Protein AF-A0A3M2J0V9-F1 (afdb_monomer)

Solvent-accessible surface area (backbone atoms only — not comparable to full-atom values): 9896 Å² total; per-residue (Å²): 134,83,87,89,79,89,75,80,74,75,84,75,74,75,78,49,73,68,58,57,52,51,53,54,51,51,53,66,66,71,69,77,79,85,73,82,79,76,53,60,66,57,31,43,53,50,14,52,51,27,45,77,70,68,38,51,69,61,14,39,52,27,21,47,47,23,30,72,76,28,69,86,40,95,56,13,66,60,24,39,44,51,40,13,50,44,20,50,76,72,65,70,34,53,71,60,12,47,53,31,30,51,51,38,43,74,76,37,63,86,41,96,56,30,68,55,38,49,52,50,58,78,48,60,90,64,55,80,82,73,41,64,75,81,64,74,76,70,79,82,80,86,77,86,85,88,84,91,85,83,88,82,90,80,86,85,82,89,135

Structure (mmCIF, N/CA/C/O backbone):
data_AF-A0A3M2J0V9-F1
#
_entry.id   AF-A0A3M2J0V9-F1
#
loop_
_atom_site.group_PDB
_atom_site.id
_atom_site.type_symbol
_atom_site.label_atom_id
_atom_site.label_alt_id
_atom_site.label_comp_id
_atom_site.label_asym_id
_atom_site.label_entity_id
_atom_site.label_seq_id
_atom_site.pdbx_PDB_ins_code
_atom_site.Cartn_x
_atom_site.Cartn_y
_atom_site.Cartn_z
_atom_site.occupancy
_atom_site.B_iso_or_equiv
_atom_site.auth_seq_id
_atom_site.auth_comp_id
_atom_site.auth_asym_id
_atom_site.auth_atom_id
_atom_site.pdbx_PDB_model_num
ATOM 1 N N . MET A 1 1 ? 35.218 48.195 68.799 1.00 53.56 1 MET A N 1
ATOM 2 C CA . MET A 1 1 ? 35.585 47.176 67.781 1.00 53.56 1 MET A CA 1
ATOM 3 C C . MET A 1 1 ? 35.528 45.813 68.461 1.00 53.56 1 MET A C 1
ATOM 5 O O . MET A 1 1 ? 35.899 45.815 69.632 1.00 53.56 1 MET A O 1
ATOM 9 N N . PRO A 1 2 ? 35.065 44.702 67.843 1.00 55.38 2 PRO A N 1
ATOM 10 C CA . PRO A 1 2 ? 34.886 44.360 66.407 1.00 55.38 2 PRO A CA 1
ATOM 11 C C . PRO A 1 2 ? 33.396 44.449 65.961 1.00 55.38 2 PRO A C 1
ATOM 13 O O . PRO A 1 2 ? 32.544 44.581 66.829 1.00 55.38 2 PRO A O 1
ATOM 16 N N . GLN A 1 3 ? 32.963 44.643 64.703 1.00 61.94 3 GLN A N 1
ATOM 17 C CA . GLN A 1 3 ? 33.180 44.009 63.378 1.00 61.94 3 GLN A CA 1
ATOM 18 C C . GLN A 1 3 ? 32.667 42.555 63.283 1.00 61.94 3 GLN A C 1
ATOM 20 O O . GLN A 1 3 ? 32.891 41.799 64.214 1.00 61.94 3 GLN A O 1
ATOM 25 N N . PHE A 1 4 ? 32.035 42.201 62.145 1.00 54.09 4 PHE A N 1
ATOM 26 C CA . PHE A 1 4 ? 31.295 40.961 61.779 1.00 54.09 4 PHE A CA 1
ATOM 27 C C . PHE A 1 4 ? 29.778 41.002 62.076 1.00 54.09 4 PHE A C 1
ATOM 29 O O . PHE A 1 4 ? 29.371 41.222 63.203 1.00 54.09 4 PHE A O 1
ATOM 36 N N . GLY A 1 5 ? 28.852 40.804 61.135 1.00 51.69 5 GLY A N 1
ATOM 37 C CA . GLY A 1 5 ? 28.946 40.412 59.734 1.00 51.69 5 GLY A CA 1
ATOM 38 C C . GLY A 1 5 ? 27.645 40.769 59.007 1.00 51.69 5 GLY A C 1
ATOM 39 O O . GLY A 1 5 ? 26.549 40.697 59.561 1.00 51.69 5 GLY A O 1
ATOM 40 N N . ARG A 1 6 ? 27.805 41.211 57.761 1.00 59.22 6 ARG A N 1
ATOM 41 C CA . ARG A 1 6 ? 26.742 41.460 56.792 1.00 59.22 6 ARG A CA 1
ATOM 42 C C . ARG A 1 6 ? 26.265 40.106 56.271 1.00 59.22 6 ARG A C 1
ATOM 44 O O . ARG A 1 6 ? 26.961 39.491 55.472 1.00 59.22 6 ARG A O 1
ATOM 51 N N . TRP A 1 7 ? 25.107 39.649 56.731 1.00 57.44 7 TRP A N 1
ATOM 52 C CA . TRP A 1 7 ? 24.409 38.516 56.131 1.00 57.44 7 TRP A CA 1
ATOM 53 C C . TRP A 1 7 ? 23.422 39.081 55.112 1.00 57.44 7 TRP A C 1
ATOM 55 O O . TRP A 1 7 ? 22.349 39.564 55.472 1.00 57.44 7 TRP A O 1
ATOM 65 N N . GLU A 1 8 ? 23.819 39.097 53.840 1.00 51.34 8 GLU A N 1
ATOM 66 C CA . GLU A 1 8 ? 22.870 39.254 52.743 1.00 51.34 8 GLU A CA 1
ATOM 67 C C . GLU A 1 8 ? 21.924 38.055 52.784 1.00 51.34 8 GLU A C 1
ATOM 69 O O . GLU A 1 8 ? 22.299 36.923 52.478 1.00 51.34 8 GLU A O 1
ATOM 74 N N . LEU A 1 9 ? 20.700 38.304 53.247 1.00 54.06 9 LEU A N 1
ATOM 75 C CA . LEU A 1 9 ? 19.626 37.331 53.217 1.00 54.06 9 LEU A CA 1
ATOM 76 C C . LEU A 1 9 ? 19.338 37.001 51.754 1.00 54.06 9 LEU A C 1
ATOM 78 O O . LEU A 1 9 ? 18.754 37.792 51.012 1.00 54.06 9 LEU A O 1
ATOM 82 N N . ILE A 1 10 ? 19.771 35.805 51.364 1.00 60.69 10 ILE A N 1
ATOM 83 C CA . ILE A 1 10 ? 19.278 35.066 50.211 1.00 60.69 10 ILE A CA 1
ATOM 84 C C . ILE A 1 10 ? 17.756 35.216 50.221 1.00 60.69 10 ILE A C 1
ATOM 86 O O . ILE A 1 10 ? 17.090 34.800 51.171 1.00 60.69 10 ILE A O 1
ATOM 90 N N . ARG A 1 11 ? 17.214 35.864 49.186 1.00 53.25 11 ARG A N 1
ATOM 91 C CA . ARG A 1 11 ? 15.774 35.952 48.941 1.00 53.25 11 ARG A CA 1
ATOM 92 C C . ARG A 1 11 ? 15.245 34.537 48.710 1.00 53.25 11 ARG A C 1
ATOM 94 O O . ARG A 1 11 ? 15.179 34.067 47.582 1.00 53.25 11 ARG A O 1
ATOM 101 N N . GLY A 1 12 ? 14.897 33.852 49.794 1.00 59.12 12 GLY A N 1
ATOM 102 C CA . GLY A 1 12 ? 13.998 32.712 49.770 1.00 59.12 12 GLY A CA 1
ATOM 103 C C . GLY A 1 12 ? 12.603 33.244 49.493 1.00 59.12 12 GLY A C 1
ATOM 104 O O . GLY A 1 12 ? 11.859 33.558 50.418 1.00 59.12 12 GLY A O 1
ATOM 105 N N . GLU A 1 13 ? 12.266 33.428 48.219 1.00 57.59 13 GLU A N 1
ATOM 106 C CA . GLU A 1 13 ? 10.886 33.698 47.842 1.00 57.59 13 GLU A CA 1
ATOM 107 C C . GLU A 1 13 ? 10.063 32.447 48.168 1.00 57.59 13 GLU A C 1
ATOM 109 O O . GLU A 1 13 ? 10.199 31.404 47.529 1.00 57.59 13 GLU A O 1
ATOM 114 N N . CYS A 1 14 ? 9.235 32.536 49.214 1.00 52.69 14 CYS A N 1
ATOM 115 C CA . CYS A 1 14 ? 8.237 31.525 49.535 1.00 52.69 14 CYS A CA 1
ATOM 116 C C . CYS A 1 14 ? 7.352 31.301 48.307 1.00 52.69 14 CYS A C 1
ATOM 118 O O . CYS A 1 14 ? 6.552 32.1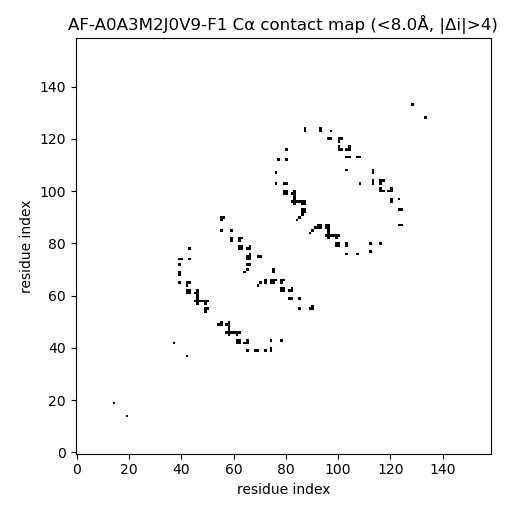68 47.938 1.00 52.69 14 CYS A O 1
ATOM 120 N N . MET A 1 15 ? 7.493 30.126 47.692 1.00 55.19 15 MET A N 1
ATOM 121 C CA . MET A 1 15 ? 6.583 29.608 46.677 1.00 55.19 15 MET A CA 1
ATOM 122 C C . MET A 1 15 ? 5.151 29.736 47.213 1.00 55.19 15 MET A C 1
ATOM 124 O O . MET A 1 15 ? 4.769 29.060 48.168 1.00 55.19 15 MET A O 1
ATOM 128 N N . LYS A 1 16 ? 4.369 30.662 46.650 1.00 58.75 16 LYS A N 1
ATOM 129 C CA . LYS A 1 16 ? 2.992 30.927 47.089 1.00 58.75 16 LYS A CA 1
ATOM 130 C C . LYS A 1 16 ? 2.148 29.657 46.884 1.00 58.75 16 LYS A C 1
ATOM 132 O O . LYS A 1 16 ? 2.378 28.949 45.903 1.00 58.75 16 LYS A O 1
ATOM 137 N N . PRO A 1 17 ? 1.147 29.372 47.737 1.00 59.88 17 PRO A N 1
ATOM 138 C CA . PRO A 1 17 ? 0.328 28.154 47.641 1.00 59.88 17 PRO A CA 1
ATOM 139 C C . PRO A 1 17 ? -0.375 27.999 46.280 1.00 59.88 17 PRO A C 1
ATOM 141 O O . PRO A 1 17 ? -0.622 26.885 45.827 1.00 59.88 17 PRO A O 1
ATOM 144 N N . THR A 1 18 ? -0.613 29.107 45.576 1.00 63.84 18 THR A N 1
ATOM 145 C CA . THR A 1 18 ? -1.080 29.134 44.184 1.00 63.84 18 THR A CA 1
ATOM 146 C C . THR A 1 18 ? -0.090 28.522 43.189 1.00 63.84 18 THR A C 1
ATOM 148 O O . THR A 1 18 ? -0.517 27.855 42.255 1.00 63.84 18 THR A O 1
ATOM 151 N N . GLY A 1 19 ? 1.221 28.685 43.388 1.00 60.91 19 GLY A N 1
ATOM 152 C CA . GLY A 1 19 ? 2.253 28.078 42.541 1.00 60.91 19 GLY A CA 1
ATOM 153 C C . GLY A 1 19 ? 2.323 26.556 42.690 1.00 60.91 19 GLY A C 1
ATOM 154 O O . GLY A 1 19 ? 2.464 25.852 41.695 1.00 60.91 19 GLY A O 1
ATOM 155 N N . MET A 1 20 ? 2.132 26.033 43.907 1.00 62.91 20 MET A N 1
ATOM 156 C CA . MET A 1 20 ? 2.052 24.582 44.123 1.00 62.91 20 MET A CA 1
ATOM 157 C C . MET A 1 20 ? 0.788 23.969 43.503 1.00 62.91 20 MET A C 1
ATOM 159 O O . MET A 1 20 ? 0.867 22.895 42.912 1.00 62.91 20 MET A O 1
ATOM 163 N N . LEU A 1 21 ? -0.356 24.664 43.566 1.00 67.88 21 LEU A N 1
ATOM 164 C CA . LEU A 1 21 ? -1.603 24.207 42.941 1.00 67.88 21 LEU A CA 1
ATOM 165 C C . LEU A 1 21 ? -1.468 24.082 41.412 1.00 67.88 21 LEU A C 1
ATOM 167 O O . LEU A 1 21 ? -1.934 23.106 40.831 1.00 67.88 21 LEU A O 1
ATOM 171 N N . LEU A 1 22 ? -0.787 25.033 40.761 1.00 71.69 22 LEU A N 1
ATOM 172 C CA . LEU A 1 22 ? -0.565 25.006 39.311 1.00 71.69 22 LEU A CA 1
ATOM 173 C C . LEU A 1 22 ? 0.349 23.856 38.870 1.00 71.69 22 LEU A C 1
ATOM 175 O O . LEU A 1 22 ? 0.102 23.255 37.828 1.00 71.69 22 LEU A O 1
ATOM 179 N N . ILE A 1 23 ? 1.362 23.510 39.670 1.00 69.00 23 ILE A N 1
ATOM 180 C CA . ILE A 1 23 ? 2.261 22.385 39.375 1.00 69.00 23 ILE A CA 1
ATOM 181 C C . ILE A 1 23 ? 1.514 21.049 39.499 1.00 69.00 23 ILE A C 1
ATOM 183 O O . ILE A 1 23 ? 1.661 20.187 38.638 1.00 69.00 23 ILE A O 1
ATOM 187 N N . VAL A 1 24 ? 0.655 20.886 40.512 1.00 70.12 24 VAL A N 1
ATOM 188 C CA . VAL A 1 24 ? -0.172 19.675 40.666 1.00 70.12 24 VAL A CA 1
ATOM 189 C C . VAL A 1 24 ? -1.180 19.542 39.521 1.00 70.12 24 VAL A C 1
ATOM 191 O O . VAL A 1 24 ? -1.332 18.454 38.971 1.00 70.12 24 VAL A O 1
ATOM 194 N N . LEU A 1 25 ? -1.812 20.641 39.095 1.00 71.25 25 LEU A N 1
ATOM 195 C CA . LEU A 1 25 ? -2.695 20.639 37.924 1.00 71.25 25 LEU A CA 1
ATOM 196 C C . LEU A 1 25 ? -1.931 20.284 36.639 1.00 71.25 25 LEU A C 1
ATOM 198 O O . LEU A 1 25 ? -2.394 19.442 35.878 1.00 71.25 25 LEU A O 1
ATOM 202 N N . ALA A 1 26 ? -0.736 20.836 36.421 1.00 68.75 26 ALA A N 1
ATOM 203 C CA . ALA A 1 26 ? 0.088 20.504 35.258 1.00 68.75 26 ALA A CA 1
ATOM 204 C C . ALA A 1 26 ? 0.491 19.016 35.217 1.00 68.75 26 ALA A C 1
ATOM 206 O O . ALA A 1 26 ? 0.471 18.403 34.151 1.00 68.75 26 ALA A O 1
ATOM 207 N N . VAL A 1 27 ? 0.791 18.406 36.369 1.00 67.81 27 VAL A N 1
ATOM 208 C CA . VAL A 1 27 ? 1.116 16.971 36.469 1.00 67.81 27 VAL A CA 1
ATOM 209 C C . VAL A 1 27 ? -0.117 16.086 36.236 1.00 67.81 27 VAL A C 1
ATOM 211 O O . VAL A 1 27 ? 0.001 15.036 35.608 1.00 67.81 27 VAL A O 1
ATOM 214 N N . LEU A 1 28 ? -1.309 16.522 36.659 1.00 63.38 28 LEU A N 1
ATOM 215 C CA . LEU A 1 28 ? -2.569 15.821 36.374 1.00 63.38 28 LEU A CA 1
ATOM 216 C C . LEU A 1 28 ? -2.951 15.871 34.883 1.00 63.38 28 LEU A C 1
ATOM 218 O O . LEU A 1 28 ? -3.510 14.904 34.370 1.00 63.38 28 LEU A O 1
ATOM 222 N N . PHE A 1 29 ? -2.610 16.951 34.172 1.00 63.75 29 PHE A N 1
ATOM 223 C CA . PHE A 1 29 ? -2.822 17.060 32.722 1.00 63.75 29 PHE A CA 1
ATOM 224 C C . PHE A 1 29 ? -1.755 16.326 31.886 1.00 63.75 29 PHE A C 1
ATOM 226 O O . PHE A 1 29 ? -2.063 15.856 30.795 1.00 63.75 29 PHE A O 1
ATOM 233 N N . ALA A 1 30 ? -0.525 16.169 32.387 1.00 61.41 30 ALA A N 1
ATOM 234 C CA . ALA A 1 30 ? 0.566 15.497 31.667 1.00 61.41 30 ALA A CA 1
ATOM 235 C C . ALA A 1 30 ? 0.497 13.952 31.688 1.00 61.41 30 ALA A C 1
ATOM 237 O O . ALA A 1 30 ? 1.269 13.294 30.994 1.00 61.41 30 ALA A O 1
ATOM 238 N N . GLY A 1 31 ? -0.400 13.361 32.486 1.00 62.25 31 GLY A N 1
ATOM 239 C CA . GLY A 1 31 ? -0.458 11.913 32.728 1.00 62.25 31 GLY A CA 1
ATOM 240 C C . GLY A 1 31 ? -1.404 11.099 31.835 1.00 62.25 31 GLY A C 1
ATOM 241 O O . GLY A 1 31 ? -1.486 9.886 32.015 1.00 62.25 31 GLY A O 1
ATOM 242 N N . ILE A 1 32 ? -2.137 11.711 30.897 1.00 68.19 32 ILE A N 1
ATOM 243 C CA . ILE A 1 32 ? -3.217 11.029 30.158 1.00 68.19 32 ILE A CA 1
ATOM 244 C C . ILE A 1 32 ? -2.959 11.065 28.651 1.00 68.19 32 ILE A C 1
ATOM 246 O O . ILE A 1 32 ? -3.568 11.834 27.915 1.00 68.19 32 ILE A O 1
ATOM 250 N N . SER A 1 33 ? -2.071 10.203 28.170 1.00 62.56 33 SER A N 1
ATOM 251 C CA . SER A 1 33 ? -2.197 9.621 26.825 1.00 62.56 33 SER A CA 1
ATOM 252 C C . SER A 1 33 ? -1.321 8.383 26.724 1.00 62.56 33 SER A C 1
ATOM 254 O O . SER A 1 33 ? -0.289 8.364 26.064 1.00 62.56 33 SER A O 1
ATOM 256 N N . CYS A 1 34 ? -1.744 7.321 27.405 1.00 63.56 34 CYS A N 1
ATOM 257 C CA . CYS A 1 34 ? -1.333 5.979 27.026 1.00 63.56 34 CYS A CA 1
ATOM 258 C C . CYS A 1 34 ? -2.393 5.453 26.047 1.00 63.56 34 CYS A C 1
ATOM 260 O O . CYS A 1 34 ? -3.353 4.795 26.447 1.00 63.56 34 CYS A O 1
ATOM 262 N N . SER A 1 35 ? -2.285 5.827 24.769 1.00 72.12 35 SER A N 1
ATOM 263 C CA . SER A 1 35 ? -3.113 5.234 23.715 1.00 72.12 35 SER A CA 1
ATOM 264 C C . SER A 1 35 ? -2.639 3.799 23.512 1.00 72.12 35 SER A C 1
ATOM 266 O O . SER A 1 35 ? -1.492 3.570 23.134 1.00 72.12 35 SER A O 1
ATOM 268 N N . LYS A 1 36 ? -3.494 2.816 23.810 1.00 80.19 36 LYS A N 1
ATOM 269 C CA . LYS A 1 36 ? -3.195 1.403 23.555 1.00 80.19 36 LYS A CA 1
ATOM 270 C C . LYS A 1 36 ? -2.904 1.227 22.059 1.00 80.19 36 LYS A C 1
ATOM 272 O O . LYS A 1 36 ? -3.800 1.415 21.241 1.00 80.19 36 LYS A O 1
ATOM 277 N N . LYS A 1 37 ? -1.666 0.867 21.718 1.00 86.06 37 LYS A N 1
ATOM 278 C CA . LYS A 1 37 ? -1.252 0.539 20.348 1.00 86.06 37 LYS A CA 1
ATOM 279 C C . LYS A 1 37 ? -2.015 -0.703 19.867 1.00 86.06 37 LYS A C 1
ATOM 281 O O . LYS A 1 37 ? -2.048 -1.709 20.580 1.00 86.06 37 LYS A O 1
ATOM 286 N N . MET A 1 38 ? -2.660 -0.609 18.704 1.00 93.50 38 MET A N 1
ATOM 287 C CA . MET A 1 38 ? -3.327 -1.749 18.060 1.00 93.50 38 MET A CA 1
ATOM 288 C C . MET A 1 38 ? -2.279 -2.724 17.530 1.00 93.50 38 MET A C 1
ATOM 290 O O . MET A 1 38 ? -1.187 -2.296 17.181 1.00 93.50 38 MET A O 1
ATOM 294 N N . SER A 1 39 ? -2.599 -4.014 17.467 1.00 97.44 39 SER A N 1
ATOM 295 C CA . SER A 1 39 ? -1.712 -5.034 16.906 1.00 97.44 39 SER A CA 1
ATOM 296 C C . SER A 1 39 ? -1.534 -4.889 15.392 1.00 97.44 39 SER A C 1
ATOM 298 O O . SER A 1 39 ? -2.383 -4.334 14.695 1.00 97.44 39 SER A O 1
ATOM 300 N N . GLU A 1 40 ? -0.449 -5.466 14.872 1.00 97.50 40 GLU A N 1
ATOM 301 C CA . GLU A 1 40 ? -0.147 -5.509 13.437 1.00 97.50 40 GLU A CA 1
ATOM 302 C C . GLU A 1 40 ? -1.330 -6.046 12.617 1.00 97.50 40 GLU A C 1
ATOM 304 O O . GLU A 1 40 ? -1.762 -5.429 11.644 1.00 97.50 40 GLU A O 1
ATOM 309 N N . LYS A 1 41 ? -1.902 -7.172 13.060 1.00 98.06 41 LYS A N 1
ATOM 310 C CA . LYS A 1 41 ? -3.048 -7.805 12.405 1.00 98.06 41 LYS A CA 1
ATOM 311 C C . LYS A 1 41 ? -4.294 -6.922 12.449 1.00 98.06 41 LYS A C 1
ATOM 313 O O . LYS A 1 41 ? -5.001 -6.847 11.455 1.00 98.06 41 LYS A O 1
ATOM 318 N N . GLU A 1 42 ? -4.566 -6.254 13.569 1.00 98.19 42 GLU A N 1
ATOM 319 C CA . GLU A 1 42 ? -5.733 -5.368 13.685 1.00 98.19 42 GLU A CA 1
ATOM 320 C C . GLU A 1 42 ? -5.638 -4.177 12.723 1.00 98.19 42 GLU A C 1
ATOM 322 O O . GLU A 1 42 ? -6.626 -3.850 12.067 1.00 98.19 42 GLU A O 1
ATOM 327 N N . TYR A 1 43 ? -4.460 -3.557 12.591 1.00 98.31 43 TYR A N 1
ATOM 328 C CA . TYR A 1 43 ? -4.245 -2.504 11.595 1.00 98.31 43 TYR A CA 1
ATOM 329 C C . TYR A 1 43 ? -4.449 -3.019 10.168 1.00 98.31 43 TYR A C 1
ATOM 331 O O . TYR A 1 43 ? -5.132 -2.382 9.366 1.00 98.31 43 TYR A O 1
ATOM 339 N N . PHE A 1 44 ? -3.890 -4.189 9.866 1.00 98.50 44 PHE A N 1
ATOM 340 C CA . PHE A 1 44 ? -3.974 -4.796 8.544 1.00 98.50 44 PHE A CA 1
ATOM 341 C C . PHE A 1 44 ? -5.413 -5.186 8.171 1.00 98.50 44 PHE A C 1
ATOM 343 O O . PHE A 1 44 ? -5.881 -4.859 7.082 1.00 98.50 44 PHE A O 1
ATOM 350 N N . ASP A 1 45 ? -6.146 -5.825 9.086 1.00 98.56 45 ASP A N 1
ATOM 351 C CA . ASP A 1 45 ? -7.552 -6.189 8.891 1.00 98.56 45 ASP A CA 1
ATOM 352 C C . ASP A 1 45 ? -8.410 -4.937 8.634 1.00 98.56 45 ASP A C 1
ATOM 354 O O . ASP A 1 45 ? -9.264 -4.936 7.746 1.00 98.56 45 ASP A O 1
ATOM 358 N N . LEU A 1 46 ? -8.169 -3.854 9.382 1.00 98.38 46 LEU A N 1
ATOM 359 C CA . LEU A 1 46 ? -8.898 -2.598 9.223 1.00 98.38 46 LEU A CA 1
ATOM 360 C C . LEU A 1 46 ? -8.604 -1.934 7.871 1.00 98.38 46 LEU A C 1
ATOM 362 O O . LEU A 1 46 ? -9.526 -1.457 7.210 1.00 98.38 46 LEU A O 1
ATOM 366 N N . ALA A 1 47 ? -7.350 -1.968 7.415 1.00 98.56 47 ALA A N 1
ATOM 367 C CA . ALA A 1 47 ? -6.982 -1.490 6.088 1.00 98.56 47 ALA A CA 1
ATOM 368 C C . ALA A 1 47 ? -7.766 -2.224 4.983 1.00 98.56 47 ALA A C 1
ATOM 370 O O . ALA A 1 47 ? -8.363 -1.582 4.116 1.00 98.56 47 ALA A O 1
ATOM 371 N N . TYR A 1 48 ? -7.862 -3.557 5.061 1.00 98.31 48 TYR A N 1
ATOM 372 C CA . TYR A 1 48 ? -8.668 -4.356 4.128 1.00 98.31 48 TYR A CA 1
ATOM 373 C C . TYR A 1 48 ?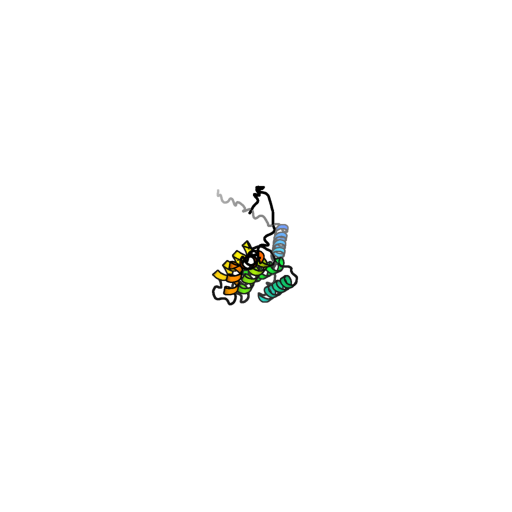 -10.165 -4.044 4.202 1.00 98.31 48 TYR A C 1
ATOM 375 O O . TYR A 1 48 ? -10.834 -4.024 3.169 1.00 98.31 48 TYR A O 1
ATOM 383 N N . GLN A 1 49 ? -10.706 -3.771 5.392 1.00 98.69 49 GLN A N 1
ATOM 384 C CA . GLN A 1 49 ? -12.103 -3.350 5.528 1.00 98.69 49 GLN A CA 1
ATOM 385 C C . GLN A 1 49 ? -12.363 -2.026 4.803 1.00 98.69 49 GLN A C 1
ATOM 387 O O . GLN A 1 49 ? -13.346 -1.918 4.071 1.00 98.69 49 GLN A O 1
ATOM 392 N N . TYR A 1 50 ? -11.475 -1.041 4.953 1.00 98.75 50 TYR A N 1
ATOM 393 C CA . TYR A 1 50 ? -11.594 0.229 4.237 1.00 98.75 50 TYR A CA 1
ATOM 394 C C . TYR A 1 50 ? -11.429 0.062 2.722 1.00 98.75 50 TYR A C 1
ATOM 396 O O . TYR A 1 50 ? -12.191 0.671 1.970 1.00 98.75 50 TYR A O 1
ATOM 404 N N . MET A 1 51 ? -10.531 -0.819 2.260 1.00 98.19 51 MET A N 1
ATOM 405 C CA . MET A 1 51 ? -10.444 -1.170 0.835 1.00 98.19 51 MET A CA 1
ATOM 406 C C . MET A 1 51 ? -11.757 -1.755 0.316 1.00 98.19 51 MET A C 1
ATOM 408 O O . MET A 1 51 ? -12.235 -1.344 -0.738 1.00 98.19 51 MET A O 1
ATOM 412 N N . ALA A 1 52 ? -12.357 -2.691 1.058 1.00 98.06 52 ALA A N 1
ATOM 413 C CA . ALA A 1 52 ? -13.617 -3.328 0.678 1.00 98.06 52 ALA A CA 1
ATOM 414 C C . ALA A 1 52 ? -14.788 -2.330 0.612 1.00 98.06 52 ALA A C 1
ATOM 416 O O . ALA A 1 52 ? -15.745 -2.545 -0.125 1.00 98.06 52 ALA A O 1
ATOM 417 N N . GLN A 1 53 ? -14.701 -1.226 1.358 1.00 98.44 53 GLN A N 1
ATOM 418 C CA . GLN A 1 53 ? -15.660 -0.119 1.324 1.00 98.44 53 GLN A CA 1
ATOM 419 C C . GLN A 1 53 ? -15.354 0.917 0.228 1.00 98.44 53 GLN A C 1
ATOM 421 O O . GLN A 1 53 ? -16.104 1.880 0.080 1.00 98.44 53 GLN A O 1
ATOM 426 N N . GLY A 1 54 ? -14.253 0.764 -0.515 1.00 98.06 54 GLY A N 1
ATOM 427 C CA . GLY A 1 54 ? -13.787 1.745 -1.498 1.00 98.06 54 GLY A CA 1
ATOM 428 C C . GLY A 1 54 ? -13.176 3.010 -0.884 1.00 98.06 54 GLY A C 1
ATOM 429 O O . GLY A 1 54 ? -12.943 3.988 -1.588 1.00 98.06 54 GLY A O 1
ATOM 430 N N . ASN A 1 55 ? -12.911 3.021 0.426 1.00 98.62 55 ASN A N 1
ATOM 431 C CA . ASN A 1 55 ? -12.255 4.138 1.100 1.00 98.62 55 ASN A CA 1
ATOM 432 C C . ASN A 1 55 ? -10.736 3.932 1.084 1.00 98.62 55 ASN A C 1
ATOM 434 O O . ASN A 1 55 ? -10.107 3.503 2.053 1.00 98.62 55 ASN A O 1
ATOM 438 N N . TYR A 1 56 ? -10.157 4.213 -0.073 1.00 98.44 56 TYR A N 1
ATOM 439 C CA . TYR A 1 56 ? -8.769 3.903 -0.377 1.00 98.44 56 TYR A CA 1
ATOM 440 C C . TYR A 1 56 ? -7.762 4.769 0.390 1.00 98.44 56 TYR A C 1
ATOM 442 O O . TYR A 1 56 ? -6.683 4.289 0.727 1.00 98.44 56 TYR A O 1
ATOM 450 N N . GLN A 1 57 ? -8.115 6.011 0.729 1.00 98.50 57 GLN A N 1
ATOM 451 C CA . GLN A 1 57 ? -7.261 6.887 1.534 1.00 98.50 57 GLN A CA 1
ATOM 452 C C . GLN A 1 57 ? -7.113 6.372 2.972 1.00 98.50 57 GLN A C 1
ATOM 454 O O . GLN A 1 57 ? -6.003 6.342 3.503 1.00 98.50 57 GLN A O 1
ATOM 459 N N . GLU A 1 58 ? -8.206 5.929 3.605 1.00 98.62 58 GLU A N 1
ATOM 460 C CA . GLU A 1 58 ? -8.108 5.326 4.941 1.00 98.62 58 GLU A CA 1
ATOM 461 C C . GLU A 1 58 ? -7.411 3.966 4.885 1.00 98.62 58 GLU A C 1
ATOM 463 O O . GLU A 1 58 ? -6.577 3.677 5.741 1.00 98.62 58 GLU A O 1
ATOM 468 N N . ALA A 1 59 ? -7.668 3.158 3.853 1.00 98.75 59 ALA A N 1
ATOM 469 C CA . ALA A 1 59 ? -6.946 1.903 3.662 1.00 98.75 59 ALA A CA 1
ATOM 470 C C . ALA A 1 59 ? -5.426 2.116 3.585 1.00 98.75 59 ALA A C 1
ATOM 472 O O . ALA A 1 59 ? -4.677 1.469 4.316 1.00 98.75 59 ALA A O 1
ATOM 473 N N . GLU A 1 60 ? -4.970 3.061 2.758 1.00 98.69 60 GLU A N 1
ATOM 474 C CA . GLU A 1 60 ? -3.559 3.441 2.676 1.00 98.69 60 GLU A CA 1
ATOM 475 C C . GLU A 1 60 ? -3.001 3.850 4.044 1.00 98.69 60 GLU A C 1
ATOM 477 O O . GLU A 1 60 ? -1.917 3.406 4.431 1.00 98.69 60 GLU A O 1
ATOM 482 N N . LYS A 1 61 ? -3.727 4.697 4.779 1.00 98.56 61 LYS A N 1
ATOM 483 C CA . LYS A 1 61 ? -3.307 5.161 6.103 1.00 98.56 61 LYS A CA 1
ATOM 484 C C . LYS A 1 61 ? -3.112 3.991 7.061 1.00 98.56 61 LYS A C 1
ATOM 486 O O . LYS A 1 61 ? -2.096 3.938 7.747 1.00 98.56 61 LYS A O 1
ATOM 491 N N . TYR A 1 62 ? -4.036 3.034 7.090 1.00 98.69 62 TYR A N 1
ATOM 492 C CA . TYR A 1 62 ? -3.920 1.876 7.973 1.00 98.69 62 TYR A CA 1
ATOM 493 C C . TYR A 1 62 ? -2.819 0.898 7.546 1.00 98.69 62 TYR A C 1
ATOM 495 O O . TYR A 1 62 ? -2.099 0.413 8.415 1.00 98.69 62 TYR A O 1
ATOM 503 N N . PHE A 1 63 ? -2.594 0.671 6.247 1.00 98.69 63 PHE A N 1
ATOM 504 C CA . PHE A 1 63 ? -1.405 -0.072 5.805 1.00 98.69 63 PHE A CA 1
ATOM 505 C C . PHE A 1 63 ? -0.099 0.654 6.151 1.00 98.69 63 PHE A C 1
ATOM 507 O O . PHE A 1 63 ? 0.859 0.012 6.575 1.00 98.69 63 PHE A O 1
ATOM 514 N N . SER A 1 64 ? -0.064 1.984 6.042 1.00 98.25 64 SER A N 1
ATOM 515 C CA . SER A 1 64 ? 1.104 2.778 6.451 1.00 98.25 64 SER A CA 1
ATOM 516 C C . SER A 1 64 ? 1.386 2.596 7.941 1.00 98.25 64 SER A C 1
ATOM 518 O O . SER A 1 64 ? 2.531 2.389 8.322 1.00 98.25 64 SER A O 1
ATOM 520 N N . GLN A 1 65 ? 0.343 2.553 8.776 1.00 98.19 65 GLN A N 1
ATOM 521 C CA . GLN A 1 65 ? 0.488 2.270 10.205 1.00 98.19 65 GLN A CA 1
ATOM 522 C C . GLN A 1 65 ? 1.039 0.866 10.471 1.00 98.19 65 GLN A C 1
ATOM 524 O O . GLN A 1 65 ? 1.885 0.730 11.346 1.00 98.19 65 GLN A O 1
ATOM 529 N N . VAL A 1 66 ? 0.640 -0.167 9.712 1.00 98.31 66 VAL A N 1
ATOM 530 C CA . VAL A 1 66 ? 1.274 -1.501 9.814 1.00 98.31 66 VAL A CA 1
ATOM 531 C C . VAL A 1 66 ? 2.785 -1.375 9.617 1.00 98.31 66 VAL A C 1
ATOM 533 O O . VAL A 1 66 ? 3.556 -1.844 10.448 1.00 98.31 66 VAL A O 1
ATOM 536 N N . TYR A 1 67 ? 3.203 -0.701 8.549 1.00 96.25 67 TYR A N 1
ATOM 537 C CA . TYR A 1 67 ? 4.608 -0.571 8.181 1.00 96.25 67 TYR A CA 1
ATOM 538 C C . TYR A 1 67 ? 5.428 0.293 9.159 1.00 96.25 67 TYR A C 1
ATOM 540 O O . TYR A 1 67 ? 6.547 -0.064 9.524 1.00 96.25 67 TYR A O 1
ATOM 548 N N . GLU A 1 68 ? 4.870 1.413 9.618 1.00 96.12 68 GLU A N 1
ATOM 549 C CA . GLU A 1 68 ? 5.524 2.347 10.544 1.00 96.12 68 GLU A CA 1
ATOM 550 C C . GLU A 1 68 ? 5.648 1.763 11.955 1.00 96.12 68 GLU A C 1
ATOM 552 O O . GLU A 1 68 ? 6.688 1.879 12.606 1.00 96.12 68 GLU A O 1
ATOM 557 N N . GLU A 1 69 ? 4.589 1.110 12.430 1.00 96.25 69 GLU A N 1
ATOM 558 C CA . GLU A 1 69 ? 4.510 0.609 13.797 1.00 96.25 69 GLU A CA 1
ATOM 559 C C . GLU A 1 69 ? 5.121 -0.787 13.956 1.00 96.25 69 GLU A C 1
ATOM 561 O O . GLU A 1 69 ? 5.523 -1.160 15.068 1.00 96.25 69 GLU A O 1
ATOM 566 N N . TYR A 1 70 ? 5.187 -1.557 12.869 1.00 96.88 70 TYR A N 1
ATOM 567 C CA . TYR A 1 70 ? 5.697 -2.924 12.825 1.00 96.88 70 TYR A CA 1
ATOM 568 C C . TYR A 1 70 ? 6.663 -3.125 11.647 1.00 96.88 70 TYR A C 1
ATOM 570 O O . TYR A 1 70 ? 6.446 -4.019 10.837 1.00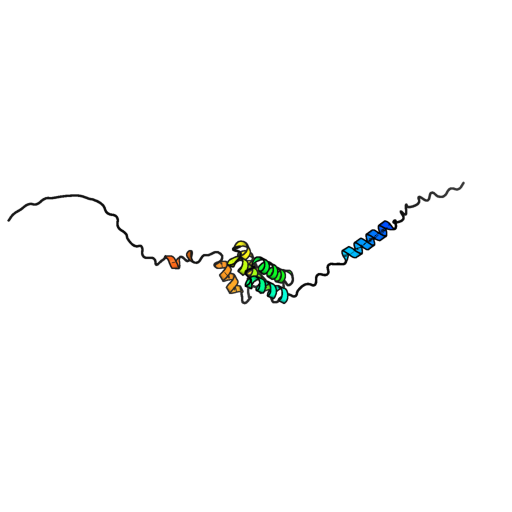 96.88 70 TYR A O 1
ATOM 578 N N . PRO A 1 71 ? 7.783 -2.382 11.556 1.00 94.19 71 PRO A N 1
ATOM 579 C CA . PRO A 1 71 ? 8.667 -2.421 10.383 1.00 94.19 71 PRO A CA 1
ATOM 580 C C . PRO A 1 71 ? 9.242 -3.814 10.072 1.00 94.19 71 PRO A C 1
ATOM 582 O O . PRO A 1 71 ? 9.477 -4.137 8.910 1.00 94.19 71 PRO A O 1
ATOM 585 N N . ASN A 1 72 ? 9.404 -4.665 11.092 1.00 93.94 72 ASN A N 1
ATOM 586 C CA . ASN A 1 72 ? 9.863 -6.058 10.968 1.00 93.94 72 ASN A CA 1
ATOM 587 C C . ASN A 1 72 ? 8.732 -7.084 11.178 1.00 93.94 72 ASN A C 1
ATOM 589 O O . ASN A 1 72 ? 8.999 -8.249 11.473 1.00 93.94 72 ASN A O 1
ATOM 593 N N . GLY A 1 73 ? 7.479 -6.636 11.135 1.00 95.62 73 GLY A N 1
ATOM 594 C CA . GLY A 1 73 ? 6.306 -7.482 11.289 1.00 95.62 73 GLY A CA 1
ATOM 595 C C . GLY A 1 73 ? 6.076 -8.379 10.073 1.00 95.62 73 GLY A C 1
ATOM 596 O O . GLY A 1 73 ? 6.568 -8.112 8.974 1.00 95.62 73 GLY A O 1
ATOM 597 N N . VAL A 1 74 ? 5.328 -9.463 10.272 1.00 96.81 74 VAL A N 1
ATOM 598 C CA . VAL A 1 74 ? 5.092 -10.478 9.228 1.00 96.81 74 VAL A CA 1
ATOM 599 C C . VAL A 1 74 ? 4.171 -9.982 8.107 1.00 96.81 74 VAL A C 1
ATOM 601 O O . VAL A 1 74 ? 4.151 -10.560 7.026 1.00 96.81 74 VAL A O 1
ATOM 604 N N . LEU A 1 75 ? 3.407 -8.919 8.356 1.00 98.06 75 LEU A N 1
ATOM 605 C CA . LEU A 1 75 ? 2.517 -8.244 7.413 1.00 98.06 75 LEU A CA 1
ATOM 606 C C . LEU A 1 75 ? 3.116 -6.938 6.878 1.00 98.06 75 LEU A C 1
ATOM 608 O O . LEU A 1 75 ? 2.540 -6.355 5.965 1.00 98.06 75 LEU A O 1
ATOM 612 N N . SER A 1 76 ? 4.254 -6.487 7.412 1.00 97.62 76 SER A N 1
ATOM 613 C CA . SER A 1 76 ? 4.925 -5.235 7.037 1.00 97.62 76 SER A CA 1
ATOM 614 C C . SER A 1 76 ? 5.243 -5.155 5.541 1.00 97.62 76 SER A C 1
ATOM 616 O O . SER A 1 76 ? 4.851 -4.201 4.867 1.00 97.62 76 SER A O 1
ATOM 618 N N . SER A 1 77 ? 5.871 -6.201 4.992 1.00 98.00 77 SER A N 1
ATOM 619 C CA . SER A 1 77 ? 6.184 -6.300 3.561 1.00 98.00 77 SER A CA 1
ATOM 620 C C . SER A 1 77 ? 4.915 -6.241 2.713 1.00 98.00 77 SER A C 1
ATOM 622 O O . SER A 1 77 ? 4.810 -5.444 1.781 1.00 98.00 77 SER A O 1
ATOM 624 N N . LYS A 1 78 ? 3.903 -7.034 3.075 1.00 98.44 78 LYS A N 1
ATOM 625 C CA . LYS A 1 78 ? 2.620 -7.058 2.372 1.00 98.44 78 LYS A CA 1
ATOM 626 C C . LYS A 1 78 ? 1.904 -5.710 2.452 1.00 98.44 78 LYS A C 1
ATOM 628 O O . LYS A 1 78 ? 1.355 -5.266 1.453 1.00 98.44 78 LYS A O 1
ATOM 633 N N . ALA A 1 79 ? 1.926 -5.036 3.598 1.00 98.62 79 ALA A N 1
ATOM 634 C CA . ALA A 1 79 ? 1.345 -3.708 3.751 1.00 98.62 79 ALA A CA 1
ATOM 635 C C . ALA A 1 79 ? 2.024 -2.692 2.826 1.00 98.62 79 ALA A C 1
ATOM 637 O O . ALA A 1 79 ? 1.330 -1.941 2.146 1.00 98.62 79 ALA A O 1
ATOM 638 N N . LEU A 1 80 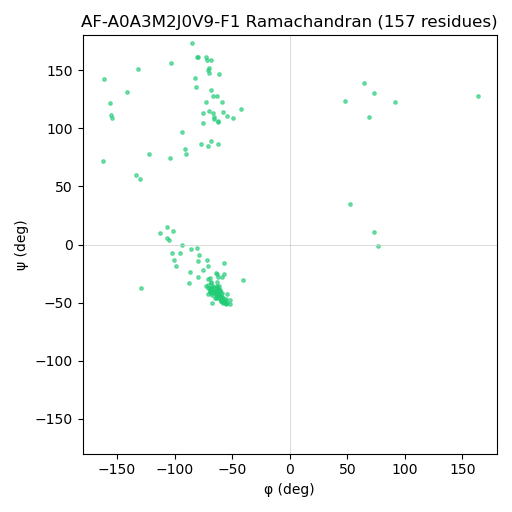? 3.356 -2.724 2.729 1.00 98.25 80 LEU A N 1
ATOM 639 C CA . LEU A 1 80 ? 4.118 -1.862 1.827 1.00 98.25 80 LEU A CA 1
ATOM 640 C C . LEU A 1 80 ? 3.719 -2.066 0.355 1.00 98.25 80 LEU A C 1
ATOM 642 O O . LEU A 1 80 ? 3.455 -1.092 -0.352 1.00 98.25 80 LEU A O 1
ATOM 646 N N . PHE A 1 81 ? 3.584 -3.324 -0.078 1.00 98.69 81 PHE A N 1
ATOM 647 C CA . PHE A 1 81 ? 3.057 -3.660 -1.404 1.00 98.69 81 PHE A CA 1
ATOM 648 C C . PHE A 1 81 ? 1.634 -3.112 -1.610 1.00 98.69 81 PHE A C 1
ATOM 650 O O . PHE A 1 81 ? 1.352 -2.469 -2.621 1.00 98.69 81 PHE A O 1
ATOM 657 N N . MET A 1 82 ? 0.740 -3.310 -0.633 1.00 98.69 82 MET A N 1
ATOM 658 C CA . MET A 1 82 ? -0.655 -2.862 -0.721 1.00 98.69 82 MET A CA 1
ATOM 659 C C . MET A 1 82 ? -0.791 -1.336 -0.815 1.00 98.69 82 MET A C 1
ATOM 661 O O . MET A 1 82 ? -1.695 -0.850 -1.495 1.00 98.69 82 MET A O 1
ATOM 665 N N . ILE A 1 83 ? 0.107 -0.568 -0.187 1.00 98.75 83 ILE A N 1
ATOM 666 C CA . ILE A 1 83 ? 0.150 0.892 -0.358 1.00 98.75 83 ILE A CA 1
ATOM 667 C C . ILE A 1 83 ? 0.452 1.236 -1.822 1.00 98.75 83 ILE A C 1
ATOM 669 O O . ILE A 1 83 ? -0.241 2.073 -2.404 1.00 98.75 83 ILE A O 1
ATOM 673 N N . GLY A 1 84 ? 1.440 0.574 -2.434 1.00 98.56 84 GLY A N 1
ATOM 674 C CA . GLY A 1 84 ? 1.742 0.722 -3.860 1.00 98.56 84 GLY A CA 1
ATOM 675 C C . GLY A 1 84 ? 0.522 0.431 -4.737 1.00 98.56 84 GLY A C 1
ATOM 676 O O . GLY A 1 84 ? 0.101 1.286 -5.520 1.00 98.56 84 GLY A O 1
ATOM 677 N N . TYR A 1 85 ? -0.115 -0.718 -4.503 1.00 98.44 85 TYR A N 1
ATOM 678 C CA . TYR A 1 85 ? -1.308 -1.172 -5.220 1.00 98.44 85 TYR A CA 1
ATOM 679 C C . TYR A 1 85 ? -2.468 -0.179 -5.154 1.00 98.44 85 TYR A C 1
ATOM 681 O O . TYR A 1 85 ? -3.051 0.164 -6.183 1.00 98.44 85 TYR A O 1
ATOM 689 N N . ILE A 1 86 ? -2.795 0.326 -3.962 1.00 98.44 86 ILE A N 1
ATOM 690 C CA . ILE A 1 86 ? -3.889 1.288 -3.787 1.00 98.44 86 ILE A CA 1
ATOM 691 C C . ILE A 1 86 ? -3.598 2.591 -4.536 1.00 98.44 86 ILE A C 1
ATOM 693 O O . ILE A 1 86 ? -4.488 3.160 -5.174 1.00 98.44 86 ILE A O 1
ATOM 697 N N . ASN A 1 87 ? -2.355 3.066 -4.477 1.00 98.56 87 ASN A N 1
ATOM 698 C CA . ASN A 1 87 ? -1.971 4.291 -5.164 1.00 98.56 87 ASN A CA 1
ATOM 699 C C . ASN A 1 87 ? -2.037 4.150 -6.685 1.00 98.56 87 ASN A C 1
ATOM 701 O O . ASN A 1 87 ? -2.516 5.072 -7.345 1.00 98.56 87 ASN A O 1
ATOM 705 N N . ALA A 1 88 ? -1.605 3.008 -7.221 1.00 97.31 88 ALA A N 1
ATOM 706 C CA . ALA A 1 88 ? -1.640 2.726 -8.651 1.00 97.31 88 ALA A CA 1
ATOM 707 C C . ALA A 1 88 ? -3.080 2.596 -9.163 1.00 97.31 88 ALA A C 1
ATOM 709 O O . ALA A 1 88 ? -3.458 3.255 -10.127 1.00 97.31 88 ALA A O 1
ATOM 710 N N . ASN A 1 89 ? -3.889 1.780 -8.486 1.00 95.94 89 ASN A N 1
ATOM 711 C CA . ASN A 1 89 ? -5.143 1.275 -9.044 1.00 95.94 89 ASN A CA 1
ATOM 712 C C . ASN A 1 89 ? -6.390 2.043 -8.590 1.00 95.94 89 ASN A C 1
ATOM 714 O O . ASN A 1 89 ? -7.442 1.932 -9.218 1.00 95.94 89 ASN A O 1
ATOM 718 N N . HIS A 1 90 ? -6.306 2.810 -7.499 1.00 96.81 90 HIS A N 1
ATOM 719 C CA . HIS A 1 90 ? -7.488 3.431 -6.897 1.00 96.81 90 HIS A CA 1
ATOM 720 C C . HIS A 1 90 ? -7.355 4.933 -6.646 1.00 96.81 90 HIS A C 1
ATOM 722 O O . HIS A 1 90 ? -8.323 5.667 -6.828 1.00 96.81 90 HIS A O 1
ATOM 728 N N . LEU A 1 91 ? -6.173 5.407 -6.243 1.00 97.06 91 LEU A N 1
ATOM 729 C CA . LEU A 1 91 ? -5.941 6.836 -5.984 1.00 97.06 91 LEU A CA 1
ATOM 730 C C . LEU A 1 91 ? -5.331 7.583 -7.177 1.00 97.06 91 LEU A C 1
ATOM 732 O O . LEU A 1 91 ? -5.215 8.806 -7.121 1.00 97.06 91 LEU A O 1
ATOM 736 N N . ASN A 1 92 ? -4.939 6.864 -8.236 1.00 96.12 92 ASN A N 1
ATOM 737 C CA . ASN A 1 92 ? -4.258 7.404 -9.416 1.00 96.12 92 ASN A CA 1
ATOM 738 C C . ASN A 1 92 ? -3.011 8.246 -9.065 1.00 96.12 92 ASN A C 1
ATOM 740 O O . ASN A 1 92 ? -2.700 9.250 -9.705 1.00 96.12 92 ASN A O 1
ATOM 744 N N . ASN A 1 93 ? -2.300 7.856 -8.006 1.00 97.88 93 ASN A N 1
ATOM 745 C CA . ASN A 1 93 ? -1.076 8.508 -7.557 1.00 97.88 93 ASN A CA 1
ATOM 746 C C . ASN A 1 93 ? 0.129 7.658 -7.963 1.00 97.88 93 ASN A C 1
ATOM 748 O O . ASN A 1 93 ? 0.747 6.972 -7.147 1.00 97.88 93 ASN A O 1
ATOM 752 N N . LEU A 1 94 ? 0.438 7.694 -9.258 1.00 97.75 94 LEU A N 1
ATOM 753 C CA . LEU A 1 94 ? 1.469 6.849 -9.860 1.00 97.75 94 LEU A CA 1
ATOM 754 C C . LEU A 1 94 ? 2.859 7.110 -9.264 1.00 97.75 94 LEU A C 1
ATOM 756 O O . LEU A 1 94 ? 3.618 6.175 -9.045 1.00 97.75 94 LEU A O 1
ATOM 760 N N . GLU A 1 95 ? 3.178 8.355 -8.911 1.00 98.25 95 GLU A N 1
ATOM 761 C CA . GLU A 1 95 ? 4.448 8.687 -8.251 1.00 98.25 95 GLU A CA 1
ATOM 762 C C . GLU A 1 95 ? 4.585 7.984 -6.896 1.00 98.25 95 GLU A C 1
ATOM 764 O O . GLU A 1 95 ? 5.623 7.397 -6.577 1.00 98.25 95 GLU A O 1
ATOM 769 N N . LYS A 1 96 ? 3.513 7.989 -6.096 1.00 98.12 96 LYS A N 1
ATOM 770 C CA . LYS A 1 96 ? 3.501 7.316 -4.796 1.00 98.12 96 LYS A CA 1
ATOM 771 C C . LYS A 1 96 ? 3.541 5.798 -4.962 1.00 98.12 96 LYS A C 1
ATOM 773 O O . LYS A 1 96 ? 4.301 5.145 -4.252 1.00 98.12 96 LYS A O 1
ATOM 778 N N . ALA A 1 97 ? 2.803 5.254 -5.928 1.00 98.62 97 ALA A N 1
ATOM 779 C CA . ALA A 1 97 ? 2.848 3.832 -6.253 1.00 98.62 97 ALA A CA 1
ATOM 780 C C . ALA A 1 97 ? 4.258 3.370 -6.641 1.00 98.62 97 ALA A C 1
ATOM 782 O O . ALA A 1 97 ? 4.783 2.433 -6.041 1.00 98.62 97 ALA A O 1
ATOM 783 N N . ARG A 1 98 ? 4.903 4.092 -7.570 1.00 98.69 98 ARG A N 1
ATOM 784 C CA . ARG A 1 98 ? 6.284 3.852 -8.008 1.00 98.69 98 ARG A CA 1
ATOM 785 C C . ARG A 1 98 ? 7.227 3.791 -6.817 1.00 98.69 98 ARG A C 1
ATOM 787 O O . ARG A 1 98 ? 7.950 2.816 -6.662 1.00 98.69 98 ARG A O 1
ATOM 794 N N . ARG A 1 99 ? 7.170 4.806 -5.949 1.00 98.69 99 ARG A N 1
ATOM 795 C CA . ARG A 1 99 ? 8.014 4.888 -4.754 1.00 98.69 99 ARG A CA 1
ATOM 796 C C . ARG A 1 99 ? 7.869 3.658 -3.857 1.00 98.69 99 ARG A C 1
ATOM 798 O O . ARG A 1 99 ? 8.881 3.095 -3.457 1.00 98.69 99 ARG A O 1
ATOM 805 N N . TYR A 1 100 ? 6.641 3.247 -3.543 1.00 98.62 100 TYR A N 1
ATOM 806 C CA . TYR A 1 100 ? 6.415 2.127 -2.624 1.00 98.62 100 TYR A CA 1
ATOM 807 C C . TYR A 1 100 ? 6.748 0.766 -3.232 1.00 98.62 100 TYR A C 1
ATOM 809 O O . TYR A 1 100 ? 7.288 -0.081 -2.525 1.00 98.62 100 TYR A O 1
ATOM 817 N N . TYR A 1 101 ? 6.504 0.556 -4.527 1.00 98.75 101 TYR A N 1
ATOM 818 C CA . TYR A 1 101 ? 6.958 -0.662 -5.199 1.00 98.75 101 TYR A CA 1
ATOM 819 C C . TYR A 1 101 ? 8.485 -0.734 -5.291 1.00 98.75 101 TYR A C 1
ATOM 821 O O . TYR A 1 101 ? 9.055 -1.787 -5.015 1.00 98.75 101 TYR A O 1
ATOM 829 N N . THR A 1 102 ? 9.167 0.377 -5.594 1.00 98.69 102 THR A N 1
ATOM 830 C CA . THR A 1 102 ? 10.635 0.433 -5.543 1.00 98.69 102 THR A CA 1
ATOM 831 C C . THR A 1 102 ? 11.149 0.113 -4.139 1.00 98.69 102 THR A C 1
ATOM 833 O O . THR A 1 102 ? 11.995 -0.764 -3.997 1.00 98.69 102 THR A O 1
ATOM 836 N N . GLU A 1 103 ? 10.600 0.743 -3.096 1.00 98.38 103 GLU A N 1
ATOM 837 C CA . GLU A 1 103 ? 11.008 0.477 -1.708 1.00 98.38 103 GLU A CA 1
ATOM 838 C C . GLU A 1 103 ? 10.761 -0.986 -1.305 1.00 98.38 103 GLU A C 1
ATOM 840 O O . GLU A 1 103 ? 11.594 -1.600 -0.636 1.00 98.38 103 GLU A O 1
ATOM 845 N N . PHE A 1 104 ? 9.641 -1.570 -1.738 1.00 98.50 104 PHE A N 1
ATOM 846 C CA . PHE A 1 104 ? 9.342 -2.980 -1.510 1.00 98.50 104 PHE A CA 1
ATOM 847 C C . PHE A 1 104 ? 10.399 -3.894 -2.135 1.00 98.50 104 PHE A C 1
ATOM 849 O O . PHE A 1 104 ? 10.894 -4.794 -1.462 1.00 98.50 104 PHE A O 1
ATOM 856 N N . LEU A 1 105 ? 10.784 -3.644 -3.388 1.00 98.62 105 LEU A N 1
ATOM 857 C CA . LEU A 1 105 ? 11.792 -4.437 -4.095 1.00 98.62 105 L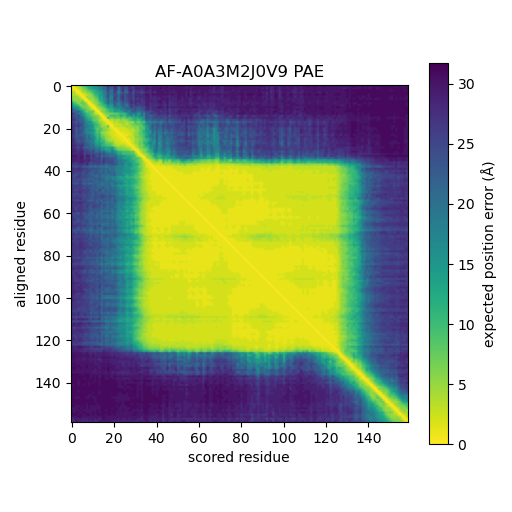EU A CA 1
ATOM 858 C C . LEU A 1 105 ? 13.199 -4.271 -3.512 1.00 98.62 105 LEU A C 1
ATOM 860 O O . LEU A 1 105 ? 13.971 -5.225 -3.502 1.00 98.62 105 LEU A O 1
ATOM 864 N N . GLU A 1 106 ? 13.528 -3.085 -3.001 1.00 98.25 106 GLU A N 1
ATOM 865 C CA . GLU A 1 106 ? 14.802 -2.833 -2.324 1.00 98.25 106 GLU A CA 1
ATOM 866 C C . GLU A 1 106 ? 14.895 -3.563 -0.977 1.00 98.25 106 GLU A C 1
ATOM 868 O O . GLU A 1 106 ? 15.951 -4.094 -0.631 1.00 98.25 106 GLU A O 1
ATOM 873 N N . LYS A 1 107 ? 13.801 -3.597 -0.205 1.00 97.19 107 LYS A N 1
ATOM 874 C CA . LYS A 1 107 ? 13.786 -4.197 1.140 1.00 97.19 107 LYS A CA 1
ATOM 875 C C . LYS A 1 107 ? 13.495 -5.690 1.147 1.00 97.19 107 LYS A C 1
ATOM 877 O O . LYS A 1 107 ? 14.008 -6.402 2.008 1.00 97.19 107 LYS A O 1
ATOM 882 N N . TYR A 1 108 ? 12.670 -6.156 0.217 1.00 97.00 108 TYR A N 1
ATOM 883 C CA . TYR A 1 108 ? 12.159 -7.522 0.176 1.00 97.00 108 TYR A CA 1
ATOM 884 C C . TYR A 1 108 ? 12.341 -8.157 -1.218 1.00 97.00 108 TYR A C 1
ATOM 886 O O . TYR A 1 108 ? 11.365 -8.627 -1.808 1.00 97.00 108 TYR A O 1
ATOM 894 N N . PRO A 1 109 ? 13.578 -8.207 -1.757 1.00 97.75 109 PRO A N 1
ATOM 895 C CA . PRO A 1 109 ? 13.836 -8.663 -3.128 1.00 97.75 109 PRO A CA 1
ATOM 896 C C . PRO A 1 109 ? 13.432 -10.124 -3.388 1.00 97.75 109 PRO A C 1
ATOM 898 O O . PRO A 1 109 ? 13.061 -10.455 -4.511 1.00 97.75 109 PRO A O 1
ATOM 901 N N . ASP A 1 110 ? 13.457 -10.972 -2.354 1.00 97.31 110 ASP A N 1
ATOM 902 C CA . ASP A 1 110 ? 13.133 -12.406 -2.431 1.00 97.31 110 ASP A CA 1
ATOM 903 C C . ASP A 1 110 ? 11.709 -12.737 -1.926 1.00 97.31 110 ASP A C 1
ATOM 905 O O . ASP A 1 110 ? 11.381 -13.898 -1.677 1.00 97.31 110 ASP A O 1
ATOM 909 N N . HIS A 1 111 ? 10.857 -11.729 -1.704 1.00 97.81 111 HIS A N 1
ATOM 910 C CA . HIS A 1 111 ? 9.480 -11.950 -1.249 1.00 97.81 111 HIS A CA 1
ATOM 911 C C . HIS A 1 111 ? 8.619 -12.572 -2.349 1.00 97.81 111 HIS A C 1
ATOM 913 O O . HIS A 1 111 ? 8.782 -12.260 -3.525 1.00 97.81 111 HIS A O 1
ATOM 919 N N . GLU A 1 112 ? 7.595 -13.336 -1.964 1.00 97.75 112 GLU A N 1
ATOM 920 C CA . GLU A 1 112 ? 6.631 -13.949 -2.897 1.00 97.75 112 GLU A CA 1
ATOM 921 C C . GLU A 1 112 ? 5.887 -12.949 -3.809 1.00 97.75 112 GLU A C 1
ATOM 923 O O . GLU A 1 112 ? 5.321 -13.363 -4.808 1.00 97.75 112 GLU A O 1
ATOM 928 N N . LEU A 1 113 ? 5.915 -11.645 -3.490 1.00 97.94 113 LEU A N 1
ATOM 929 C CA . LEU A 1 113 ? 5.269 -10.570 -4.266 1.00 97.94 113 LEU A CA 1
ATOM 930 C C . LEU A 1 113 ? 6.293 -9.723 -5.042 1.00 97.94 113 LEU A C 1
ATOM 932 O O . LEU A 1 113 ? 5.942 -8.692 -5.608 1.00 97.94 113 LEU A O 1
ATOM 936 N N . ALA A 1 114 ? 7.579 -10.090 -5.040 1.00 98.44 114 ALA A N 1
ATOM 937 C CA . ALA 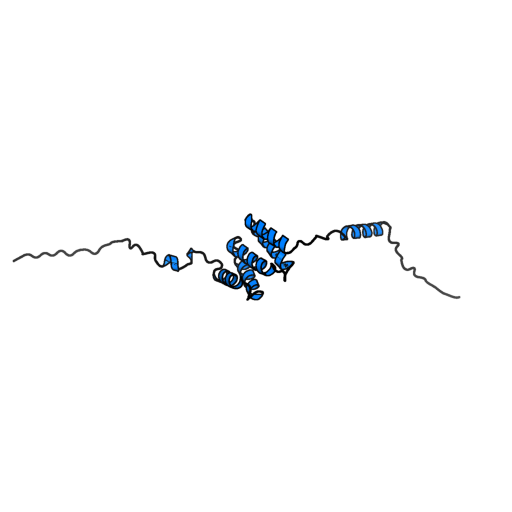A 1 114 ? 8.614 -9.313 -5.721 1.00 98.44 114 ALA A CA 1
ATOM 938 C C . ALA A 1 114 ? 8.452 -9.350 -7.247 1.00 98.44 114 ALA A C 1
ATOM 940 O O . ALA A 1 114 ? 8.678 -8.340 -7.911 1.00 98.44 114 ALA A O 1
ATOM 941 N N . ASP A 1 115 ? 8.028 -10.486 -7.808 1.00 98.19 115 ASP A N 1
ATOM 942 C CA . ASP A 1 115 ? 7.677 -10.573 -9.229 1.00 98.19 115 ASP A CA 1
ATOM 943 C C . ASP A 1 115 ? 6.481 -9.671 -9.562 1.00 98.19 115 ASP A C 1
ATOM 945 O O . ASP A 1 115 ? 6.553 -8.893 -10.515 1.00 98.19 115 ASP A O 1
ATOM 949 N N . ASP A 1 116 ? 5.441 -9.692 -8.724 1.00 98.00 116 ASP A N 1
ATOM 950 C CA . ASP A 1 116 ? 4.251 -8.852 -8.893 1.00 98.00 116 ASP A CA 1
ATOM 951 C C . ASP A 1 116 ? 4.594 -7.361 -8.793 1.00 98.00 116 ASP A C 1
ATOM 953 O O . ASP A 1 116 ? 4.177 -6.569 -9.630 1.00 98.00 116 ASP A O 1
ATOM 957 N N . ALA A 1 117 ? 5.416 -6.957 -7.822 1.00 98.38 117 ALA A N 1
ATOM 958 C CA . ALA A 1 117 ? 5.811 -5.558 -7.656 1.00 98.38 117 ALA A CA 1
ATOM 959 C C . ALA A 1 117 ? 6.619 -5.042 -8.855 1.00 98.38 117 ALA A C 1
ATOM 961 O O . ALA A 1 117 ? 6.443 -3.896 -9.268 1.00 98.38 117 ALA A O 1
ATOM 962 N N . ARG A 1 118 ? 7.486 -5.884 -9.438 1.00 98.44 118 ARG A N 1
ATOM 963 C CA . ARG A 1 118 ? 8.199 -5.556 -10.683 1.00 98.44 118 ARG A CA 1
ATOM 964 C C . ARG A 1 118 ? 7.230 -5.396 -11.844 1.00 98.44 118 ARG A C 1
ATOM 966 O O . ARG A 1 118 ? 7.312 -4.405 -12.563 1.00 98.44 118 ARG A O 1
ATOM 973 N N . TYR A 1 119 ? 6.292 -6.328 -11.984 1.00 97.12 119 TYR A N 1
ATOM 974 C CA . TYR A 1 119 ? 5.273 -6.254 -13.021 1.00 97.12 119 TYR A CA 1
ATOM 975 C C . TYR A 1 119 ? 4.446 -4.966 -12.909 1.00 97.12 119 TYR A C 1
ATOM 977 O O . TYR A 1 119 ? 4.314 -4.232 -13.886 1.00 97.12 119 TYR A O 1
ATOM 985 N N . GLU A 1 120 ? 3.949 -4.647 -11.717 1.00 95.94 120 GLU A N 1
ATOM 986 C CA . GLU A 1 120 ? 3.179 -3.430 -11.452 1.00 95.94 120 GLU A CA 1
ATOM 987 C C . GLU A 1 120 ? 3.981 -2.161 -11.775 1.00 95.94 120 GLU A C 1
ATOM 989 O O . GLU A 1 120 ? 3.461 -1.233 -12.393 1.00 95.94 120 GLU A O 1
ATOM 994 N N . LEU A 1 121 ? 5.266 -2.122 -11.412 1.00 96.56 121 LEU A N 1
ATOM 995 C CA . LEU A 1 121 ? 6.156 -0.992 -11.680 1.00 96.56 121 LEU A CA 1
ATOM 996 C C . LEU A 1 121 ? 6.411 -0.777 -13.180 1.00 96.56 121 LEU A C 1
ATOM 998 O O . LEU A 1 121 ? 6.419 0.370 -13.644 1.00 96.56 121 LEU A O 1
ATOM 1002 N N . ASP A 1 122 ? 6.606 -1.869 -13.921 1.00 96.06 122 ASP A N 1
ATOM 1003 C CA . ASP A 1 122 ? 6.863 -1.865 -15.363 1.00 96.06 122 ASP A CA 1
ATOM 1004 C C . ASP A 1 122 ? 5.631 -1.446 -16.167 1.00 96.06 122 ASP A C 1
ATOM 1006 O O . ASP A 1 122 ? 5.767 -0.879 -17.253 1.00 96.06 122 ASP A O 1
ATOM 1010 N N . HIS A 1 123 ? 4.428 -1.705 -15.651 1.00 94.00 123 HIS A N 1
ATOM 1011 C CA . HIS A 1 123 ? 3.159 -1.394 -16.317 1.00 94.00 123 HIS A CA 1
ATOM 1012 C C . HIS A 1 123 ? 2.444 -0.175 -15.728 1.00 94.00 123 HIS A C 1
ATOM 1014 O O . HIS A 1 123 ? 1.355 0.187 -16.171 1.00 94.00 123 HIS A O 1
ATOM 1020 N N . LEU A 1 124 ? 3.070 0.496 -14.762 1.00 94.31 124 LEU A N 1
ATOM 1021 C CA . LEU A 1 124 ? 2.463 1.584 -14.017 1.00 94.31 124 LEU A CA 1
ATOM 1022 C C . LEU A 1 124 ? 2.010 2.731 -14.927 1.00 94.31 124 LEU A C 1
ATOM 1024 O O . LEU A 1 124 ? 2.820 3.339 -15.626 1.00 94.31 124 LEU A O 1
ATOM 1028 N N . GLY A 1 125 ? 0.719 3.059 -14.865 1.00 89.12 125 GLY A N 1
ATOM 1029 C CA . GLY A 1 125 ? 0.123 4.154 -15.633 1.00 89.12 125 GLY A CA 1
ATOM 1030 C C . GLY A 1 125 ? -0.123 3.855 -17.112 1.00 89.12 125 GLY A C 1
ATOM 1031 O O . GLY A 1 125 ? -0.663 4.720 -17.797 1.00 89.12 125 GLY A O 1
ATOM 1032 N N . LYS A 1 126 ? 0.230 2.660 -17.601 1.00 86.19 126 LYS A N 1
ATOM 1033 C CA . LYS A 1 126 ? -0.097 2.240 -18.966 1.00 86.19 126 LYS A CA 1
ATOM 1034 C C . LYS A 1 126 ? -1.593 1.944 -19.035 1.00 86.19 126 LYS A C 1
ATOM 1036 O O . LYS A 1 126 ? -2.091 1.119 -18.266 1.00 86.19 126 LYS A O 1
ATOM 1041 N N . ASN A 1 127 ? -2.322 2.619 -19.921 1.00 68.12 127 ASN A N 1
ATOM 1042 C CA . ASN A 1 127 ? -3.705 2.240 -20.203 1.00 68.12 127 ASN A CA 1
ATOM 1043 C C . ASN A 1 127 ? -3.738 1.054 -21.180 1.00 68.12 127 ASN A C 1
ATOM 1045 O O . ASN A 1 127 ? -2.761 0.752 -21.865 1.00 68.12 127 ASN A O 1
ATOM 1049 N N . VAL A 1 128 ? -4.878 0.366 -21.237 1.00 61.25 128 VAL A N 1
ATOM 1050 C CA . VAL A 1 128 ? -5.072 -0.764 -22.156 1.00 61.25 128 VAL A CA 1
ATOM 1051 C C . VAL A 1 128 ? -5.009 -0.296 -23.619 1.00 61.25 128 VAL A C 1
ATOM 1053 O O . VAL A 1 128 ? -4.641 -1.079 -24.489 1.00 61.25 128 VAL A O 1
ATOM 1056 N N . GLU A 1 129 ? -5.302 0.978 -23.903 1.00 57.09 129 GLU A N 1
ATOM 1057 C CA . GLU A 1 129 ? -5.237 1.541 -25.257 1.00 57.09 129 GLU A CA 1
ATOM 1058 C C . GLU A 1 129 ? -3.810 1.822 -25.773 1.00 57.09 129 GLU A C 1
ATOM 1060 O O . GLU A 1 129 ? -3.619 1.864 -26.984 1.00 57.09 129 GLU A O 1
ATOM 1065 N N . GLU A 1 130 ? -2.803 1.979 -24.908 1.00 56.44 130 GLU A N 1
ATOM 1066 C CA . GLU A 1 130 ? -1.389 2.146 -25.295 1.00 56.44 130 GLU A CA 1
ATOM 1067 C C 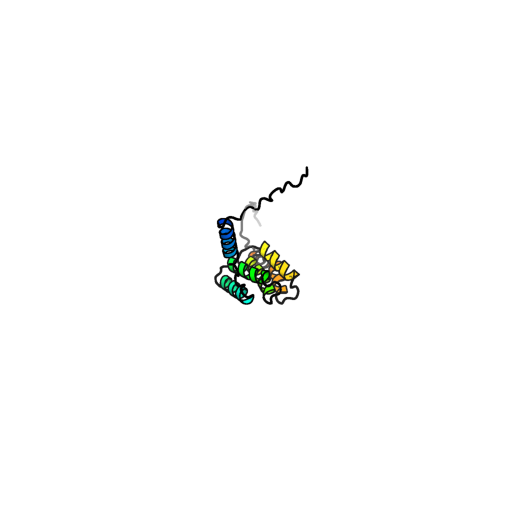. GLU A 1 130 ? -0.723 0.797 -25.623 1.00 56.44 130 GLU A C 1
ATOM 1069 O O . GLU A 1 130 ? 0.425 0.746 -26.069 1.00 56.44 130 GLU A O 1
ATOM 1074 N N . LEU A 1 131 ? -1.448 -0.321 -25.472 1.00 60.25 131 LEU A N 1
ATOM 1075 C CA . LEU A 1 131 ? -1.027 -1.602 -26.027 1.00 60.25 131 LEU A CA 1
ATOM 1076 C C . LEU A 1 131 ? -1.100 -1.530 -27.564 1.00 60.25 131 LEU A C 1
ATOM 1078 O O . LEU A 1 131 ? -2.101 -1.900 -28.176 1.00 60.25 131 LEU A O 1
ATOM 1082 N N . ASP A 1 132 ? 0.006 -1.095 -28.174 1.00 57.62 132 ASP A N 1
ATOM 1083 C CA . ASP A 1 132 ? 0.302 -1.057 -29.622 1.00 57.62 132 ASP A CA 1
ATOM 1084 C C . ASP A 1 132 ? -0.184 -2.322 -30.369 1.00 57.62 132 ASP A C 1
ATOM 1086 O O . ASP A 1 132 ? -0.660 -2.283 -31.504 1.00 57.62 132 ASP A O 1
ATOM 1090 N N . PHE A 1 133 ? -0.195 -3.455 -29.664 1.00 60.19 133 PHE A N 1
ATOM 1091 C CA . PHE A 1 133 ? -0.742 -4.731 -30.112 1.00 60.19 133 PHE A CA 1
ATOM 1092 C C . PHE A 1 133 ? -2.214 -4.675 -30.576 1.00 60.19 133 PHE A C 1
ATOM 1094 O O . PHE A 1 133 ? -2.542 -5.256 -31.607 1.00 60.19 133 PHE A O 1
ATOM 1101 N N . LEU A 1 134 ? -3.103 -3.963 -29.872 1.00 57.97 134 LEU A N 1
ATOM 1102 C CA . LEU A 1 134 ? -4.547 -3.944 -30.168 1.00 57.97 134 LEU A CA 1
ATOM 1103 C C . LEU A 1 134 ? -4.934 -3.017 -31.330 1.00 57.97 134 LEU A C 1
ATOM 1105 O O . LEU A 1 134 ? -6.048 -3.118 -31.845 1.00 57.97 134 LEU A O 1
ATOM 1109 N N . MET A 1 135 ? -4.034 -2.124 -31.750 1.00 57.50 135 MET A N 1
ATOM 1110 C CA . MET A 1 135 ? -4.270 -1.203 -32.869 1.00 57.50 135 MET A CA 1
ATOM 1111 C C . MET A 1 135 ? -3.610 -1.659 -34.176 1.00 57.50 135 MET A C 1
ATOM 1113 O O . MET A 1 135 ? -3.961 -1.150 -35.240 1.00 57.50 135 MET A O 1
ATOM 1117 N N . SER A 1 136 ? -2.706 -2.642 -34.121 1.00 58.72 136 SER A N 1
ATOM 1118 C CA . SER A 1 136 ? -1.933 -3.096 -35.286 1.00 58.72 136 SER A CA 1
ATOM 1119 C C . SER A 1 136 ? -2.718 -3.887 -36.351 1.00 58.72 136 SER A C 1
ATOM 1121 O O . SER A 1 136 ? -2.234 -4.005 -37.474 1.00 58.72 136 SER A O 1
ATOM 1123 N N . ASP A 1 137 ? -3.945 -4.342 -36.055 1.00 63.88 137 ASP A N 1
ATOM 1124 C CA . ASP A 1 137 ? -4.759 -5.191 -36.951 1.00 63.88 137 ASP A CA 1
ATOM 11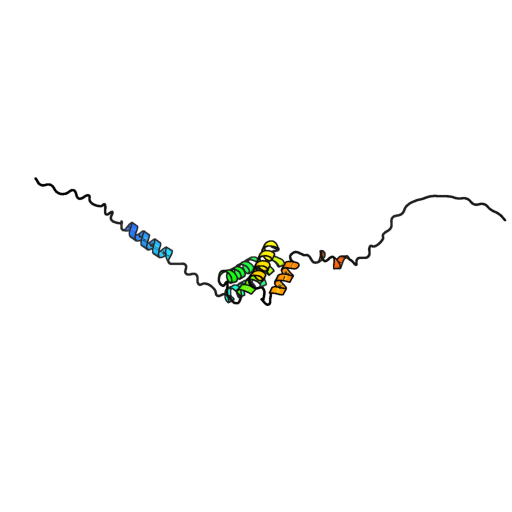25 C C . ASP A 1 137 ? -6.040 -4.521 -37.503 1.00 63.88 137 ASP A C 1
ATOM 1127 O O . ASP A 1 137 ? -6.872 -5.196 -38.111 1.00 63.88 137 ASP A O 1
ATOM 1131 N N . GLN A 1 138 ? -6.248 -3.206 -37.334 1.00 50.72 138 GLN A N 1
ATOM 1132 C CA . GLN A 1 138 ? -7.388 -2.515 -37.970 1.00 50.72 138 GLN A CA 1
ATOM 1133 C C . GLN A 1 138 ? -7.106 -2.318 -39.479 1.00 50.72 138 GLN A C 1
ATOM 1135 O O . GLN A 1 138 ? -6.218 -1.534 -39.828 1.00 50.72 138 GLN A O 1
ATOM 1140 N N . PRO A 1 139 ? -7.838 -2.970 -40.410 1.00 52.12 139 PRO A N 1
ATOM 1141 C CA . PRO A 1 139 ? -7.681 -2.713 -41.838 1.00 52.12 139 PRO A CA 1
ATOM 1142 C C . PRO A 1 139 ? -8.149 -1.288 -42.141 1.00 52.12 139 PRO A C 1
ATOM 1144 O O . PRO A 1 139 ? -9.266 -0.913 -41.790 1.00 52.12 139 PRO A O 1
ATOM 1147 N N . GLN A 1 140 ? -7.317 -0.489 -42.809 1.00 44.31 140 GLN A N 1
ATOM 1148 C CA . GLN A 1 140 ? -7.742 0.819 -43.299 1.00 44.31 140 GLN A CA 1
ATOM 1149 C C . GLN A 1 140 ? -8.803 0.632 -44.390 1.00 44.31 140 GLN A C 1
ATOM 1151 O O . GLN A 1 140 ? -8.501 0.118 -45.468 1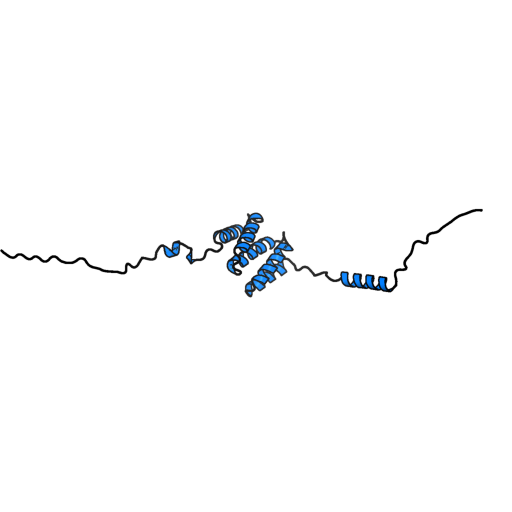.00 44.31 140 GLN A O 1
ATOM 1156 N N . GLU A 1 141 ? -10.044 1.044 -44.123 1.00 49.88 141 GLU A N 1
ATOM 1157 C CA . GLU A 1 141 ? -11.055 1.177 -45.170 1.00 49.88 141 GLU A CA 1
ATOM 1158 C C . GLU A 1 141 ? -10.629 2.290 -46.137 1.00 49.88 141 GLU A C 1
ATOM 1160 O O . GLU A 1 141 ? -10.614 3.477 -45.810 1.00 49.88 141 GLU A O 1
ATOM 1165 N N . THR A 1 142 ? -10.256 1.895 -47.351 1.00 40.91 142 THR A N 1
ATOM 1166 C CA . THR A 1 142 ? -9.945 2.792 -48.460 1.00 40.91 142 THR A CA 1
ATOM 1167 C C . THR A 1 142 ? -11.242 3.326 -49.073 1.00 40.91 142 THR A C 1
ATOM 1169 O O . THR A 1 142 ? -11.788 2.778 -50.029 1.00 40.91 142 THR A O 1
ATOM 1172 N N . GLY A 1 143 ? -11.754 4.414 -48.495 1.00 44.81 143 GLY A N 1
ATOM 1173 C CA . GLY A 1 143 ? -12.828 5.236 -49.058 1.00 44.81 143 GLY A CA 1
ATOM 1174 C C . GLY A 1 143 ? -12.304 6.237 -50.097 1.00 44.81 143 GLY A C 1
ATOM 1175 O O . GLY A 1 143 ? -11.267 6.863 -49.910 1.00 44.81 143 GLY A O 1
ATOM 1176 N N . GLN A 1 144 ? -13.027 6.336 -51.208 1.00 43.19 144 GLN A N 1
ATOM 1177 C CA . GLN A 1 144 ? -12.724 7.024 -52.468 1.00 43.19 144 GLN A CA 1
ATOM 1178 C C . GLN A 1 144 ? -12.746 8.561 -52.377 1.00 43.19 144 GLN A C 1
ATOM 1180 O O . GLN A 1 144 ? -13.641 9.095 -51.736 1.00 43.19 144 GLN A O 1
ATOM 1185 N N . GLU A 1 145 ? -11.906 9.249 -53.167 1.00 43.97 145 GLU A N 1
ATOM 1186 C CA . GLU A 1 145 ? -12.271 10.519 -53.827 1.00 43.97 145 GLU A CA 1
ATOM 1187 C C . GLU A 1 145 ? -11.686 10.596 -55.256 1.00 43.97 145 GLU A C 1
ATOM 1189 O O . GLU A 1 145 ? -10.521 10.285 -55.511 1.00 43.97 145 GLU A O 1
ATOM 1194 N N . GLU A 1 146 ? -12.562 10.962 -56.195 1.00 48.53 146 GLU A N 1
ATOM 1195 C CA . GLU A 1 146 ? -12.370 11.153 -57.637 1.00 48.53 146 GLU A CA 1
ATOM 1196 C C . GLU A 1 146 ? -11.572 12.431 -57.976 1.00 48.53 146 GLU A C 1
ATOM 1198 O O . GLU A 1 146 ? -11.582 13.387 -57.206 1.00 48.53 146 GLU A O 1
ATOM 1203 N N . SER A 1 147 ? -11.003 12.526 -59.192 1.00 43.34 147 SER A N 1
ATOM 1204 C CA . SER A 1 147 ? -11.423 13.541 -60.190 1.00 43.34 147 SER A CA 1
ATOM 1205 C C . SER A 1 147 ? -10.419 13.767 -61.341 1.00 43.34 147 SER A C 1
ATOM 1207 O O . SER A 1 147 ? -9.265 14.130 -61.140 1.00 43.34 147 SER A O 1
ATOM 1209 N N . SER A 1 148 ? -10.964 13.662 -62.561 1.00 45.03 148 SER A N 1
ATOM 1210 C CA . SER A 1 148 ? -10.710 14.500 -63.748 1.00 45.03 148 SER A CA 1
ATOM 1211 C C . SER A 1 148 ? -9.356 14.457 -64.484 1.00 45.03 148 SER A C 1
ATOM 1213 O O . SER A 1 148 ? -8.389 15.123 -64.123 1.00 45.03 148 SER A O 1
ATOM 1215 N N . GLY A 1 149 ? -9.391 13.880 -65.693 1.00 37.81 149 GLY A N 1
ATOM 1216 C CA . GLY A 1 149 ? -8.510 14.227 -66.814 1.00 37.81 149 GLY A CA 1
ATOM 1217 C C . GLY A 1 149 ? -9.178 13.882 -68.150 1.00 37.81 149 GLY A C 1
ATOM 1218 O O . GLY A 1 149 ? -9.392 12.712 -68.449 1.00 37.81 149 GLY A O 1
ATOM 1219 N N . GLY A 1 150 ? -9.589 14.901 -68.911 1.00 37.72 150 GLY A N 1
ATOM 1220 C CA . GLY A 1 150 ? -10.464 14.782 -70.078 1.00 37.72 150 GLY A CA 1
ATOM 1221 C C . GLY A 1 150 ? -9.828 14.335 -71.404 1.00 37.72 150 GLY A C 1
ATOM 1222 O O . GLY A 1 150 ? -8.632 14.466 -71.630 1.00 37.72 150 GLY A O 1
ATOM 1223 N N . GLN A 1 151 ? -10.735 13.874 -72.276 1.00 45.84 151 GLN A N 1
ATOM 1224 C CA . GLN A 1 151 ? -10.786 13.941 -73.748 1.00 45.84 151 GLN A CA 1
ATOM 1225 C C . GLN A 1 151 ? -9.561 13.559 -74.591 1.00 45.84 151 GLN A C 1
ATOM 1227 O O . GLN A 1 151 ? -8.574 14.281 -74.643 1.00 45.84 151 GLN A O 1
ATOM 1232 N N . GLN A 1 152 ? -9.788 12.597 -75.494 1.00 47.78 152 GLN A N 1
ATOM 1233 C CA . GLN A 1 152 ? -9.573 12.818 -76.929 1.00 47.78 152 GLN A CA 1
ATOM 1234 C C . GLN A 1 152 ? -10.431 11.863 -77.774 1.00 47.78 152 GLN A C 1
ATOM 1236 O O . GLN A 1 152 ? -10.217 10.656 -77.817 1.00 47.78 152 GLN A O 1
ATOM 1241 N N . ASN A 1 153 ? -11.416 12.446 -78.461 1.00 43.66 153 ASN A N 1
ATOM 1242 C CA . ASN A 1 153 ? -12.058 11.855 -79.630 1.00 43.66 153 ASN A CA 1
ATOM 1243 C C . ASN A 1 153 ? -11.047 11.826 -80.781 1.00 43.66 153 ASN A C 1
ATOM 1245 O O . ASN A 1 153 ? -10.499 12.876 -81.091 1.00 43.66 153 ASN A O 1
ATOM 1249 N N . THR A 1 154 ? -10.907 10.701 -81.482 1.00 54.47 154 THR A N 1
ATOM 1250 C CA . THR A 1 154 ? -10.862 10.675 -82.956 1.00 54.47 154 THR A CA 1
ATOM 1251 C C . THR A 1 154 ? -11.280 9.292 -83.457 1.00 54.47 154 THR A C 1
ATOM 1253 O O . THR A 1 154 ? -10.687 8.274 -83.119 1.00 54.47 154 THR A O 1
ATOM 1256 N N . VAL A 1 155 ? -12.333 9.274 -84.271 1.00 54.62 155 VAL A N 1
ATOM 1257 C CA . VAL A 1 155 ? -12.635 8.194 -85.216 1.00 54.62 155 VAL A CA 1
ATOM 1258 C C . VAL A 1 155 ? -11.781 8.451 -86.460 1.00 54.62 155 VAL A C 1
ATOM 1260 O O . VAL A 1 155 ? -11.651 9.610 -86.867 1.00 54.62 155 VAL A O 1
ATOM 1263 N N . PRO A 1 156 ? -11.269 7.404 -87.118 1.00 53.62 156 PRO A N 1
ATOM 1264 C CA . PRO A 1 156 ? -11.524 7.333 -88.549 1.00 53.62 156 PRO A CA 1
ATOM 1265 C C . PRO A 1 156 ? -12.012 5.954 -88.999 1.00 53.62 156 PRO A C 1
ATOM 1267 O O . PRO A 1 156 ? -11.748 4.917 -88.397 1.00 53.62 156 PRO A O 1
ATOM 1270 N N . ALA A 1 157 ? -12.792 6.015 -90.070 1.00 46.12 157 ALA A N 1
ATOM 1271 C CA . ALA A 1 157 ? -13.517 4.938 -90.708 1.00 46.12 157 ALA A CA 1
ATOM 1272 C C . ALA A 1 157 ? -12.667 4.132 -91.713 1.00 46.12 157 ALA A C 1
ATOM 1274 O O . ALA A 1 157 ? -11.599 4.578 -92.129 1.00 46.12 157 ALA A O 1
ATOM 1275 N N . THR A 1 158 ? -13.282 3.043 -92.199 1.00 53.16 158 THR A N 1
ATOM 1276 C CA . THR A 1 158 ? -13.017 2.273 -93.442 1.00 53.16 158 THR A CA 1
ATOM 1277 C C . THR A 1 158 ? -11.754 1.398 -93.432 1.00 53.16 158 THR A C 1
ATOM 1279 O O . THR A 1 158 ? -10.693 1.844 -93.019 1.00 53.16 158 THR A O 1
ATOM 1282 N N . ASN A 1 159 ? -11.804 0.115 -93.805 1.00 45.12 159 ASN A N 1
ATOM 1283 C CA . ASN A 1 159 ? -12.469 -0.526 -94.951 1.00 45.12 159 ASN A CA 1
ATOM 1284 C C . ASN A 1 159 ? -12.979 -1.935 -94.610 1.00 45.12 159 ASN A C 1
ATOM 1286 O O . ASN A 1 159 ? -12.289 -2.619 -93.822 1.00 45.12 159 ASN A O 1
#

Mean predicted aligned error: 15.88 Å

Nearest PDB structures (foldseek):
  5waq-assembly1_A  TM=9.135E-01  e=4.185E-03  Neisseria gonorrhoeae FA 1090
  3qky-assembly1_A  TM=5.425E-01  e=5.451E-04  Rhodothermus marinus DSM 4252
  4r7s-assembly1_A  TM=7.841E-01  e=1.322E-02  Parabacteroides merdae ATCC 43184
  5efr-assembly1_A  TM=5.344E-01  e=1.021E-03  Rhodothermus marinus
  1fch-assembly2_B  TM=6.782E-01  e=8.232E-02  Homo sapiens

Foldseek 3Di:
DDDDDDDPPDPPPPCPVVNVVVVVVVVVVVPDDPPPDDDLVVLQVVLVVCVVVLNLVSSLVSLVCSCVVPVPDPCNLVSLQVNLVSCQPRVVNLVRNLVSLVVSCVVPVPDPCNVVSVVCNVCGPPDPVNPPVVVPPDDDDDDDDDDDDDDDDDDDDDD

Secondary structure (DSSP, 8-state):
----------------HHHHHHHHHHHHHHT-----PPPHHHHHHHHHHHHHTT-HHHHHHHHHHHHHH-TTSTTHHHHHHHHHHHHHHTS--HHHHHHHHHHHHHH-TTSTTHHHHHHHHHHTT--GGG-GGGTTT----------------------

Radius of gyration: 38.85 Å; Cα contacts (8 Å, |Δi|>4): 115; chains: 1; bounding box: 51×61×163 Å

Sequence (159 aa):
MPQFGRWELIRGECMKPTGMLLIVLAVLFAGISCSKKMSEKEYFDLAYQYMAQGNYQEAEKYFSQVYEEYPNGVLSSKALFMIGYINANHLNNLEKARRYYTEFLEKYPDHELADDARYELDHLGKNVEELDFLMSDQPQETGQEESSGGQQNTVPATN

pLDDT: mean 79.73, std 21.07, range [37.72, 98.75]